Protein AF-A0A1F9LXK0-F1 (afdb_monomer_lite)

Sequence (99 aa):
MAKVFFLFDTCTDEKDILDGMRSTLGLSVANHYAFCAVLSHTLAPFDDYNKENLEWIRDMEGDAFTLVPANQDNGLTLISIEELGQKLRDVDFIVPYGN

pLDDT: mean 95.66, std 5.16, range [63.78, 98.62]

Secondary structure (DSSP, 8-state):
--EEEEEESS--SHHHHHHHHHHHHHHHHTT-EEEEEE-SPPPPPP-HHHHHHHHHHHHTT-EEEES-GGGGGGT-EE--HHHHHHHTTS-SEEEE---

Radius of gyration: 12.09 Å; chains: 1; bounding box: 30×23×30 Å

Foldseek 3Di:
DFEEEEEEDPAPDLVQVLVSLVVQLVVLVVLYAGEYEAEDDQDDADDPVSLVSQVSSVVSVYHYAYCDVNCVNNVHHYDHPVVVVVVVVVGPYYHYTHD

Structure (mmCIF, N/CA/C/O backbone):
data_AF-A0A1F9LXK0-F1
#
_entry.id   AF-A0A1F9LXK0-F1
#
loop_
_atom_site.group_PDB
_atom_site.id
_atom_site.type_symbol
_atom_site.label_atom_id
_atom_site.label_alt_id
_atom_site.label_comp_id
_atom_site.label_asym_id
_atom_site.label_entity_id
_atom_site.label_seq_id
_atom_site.pdbx_PDB_ins_code
_atom_site.Cartn_x
_atom_site.Cartn_y
_atom_site.Cartn_z
_atom_site.occupancy
_atom_site.B_iso_or_equiv
_atom_site.auth_seq_id
_atom_site.auth_comp_id
_atom_site.auth_asym_id
_atom_site.auth_atom_id
_atom_site.pdbx_PDB_model_num
ATOM 1 N N . MET A 1 1 ? -18.771 -5.899 9.827 1.00 84.00 1 MET A N 1
ATOM 2 C CA . MET A 1 1 ? -17.662 -5.741 8.872 1.00 84.00 1 MET A CA 1
ATOM 3 C C . MET A 1 1 ? -16.490 -5.153 9.634 1.00 84.00 1 MET A C 1
ATOM 5 O O . MET A 1 1 ? -16.736 -4.233 10.401 1.00 84.00 1 MET A O 1
ATOM 9 N N . ALA A 1 2 ? -15.289 -5.710 9.488 1.00 95.62 2 ALA A N 1
ATOM 10 C CA . ALA A 1 2 ? -14.086 -5.179 10.142 1.00 95.62 2 ALA A CA 1
ATOM 11 C C . ALA A 1 2 ? -13.226 -4.408 9.136 1.00 95.62 2 ALA A C 1
ATOM 13 O O . ALA A 1 2 ? -13.237 -4.748 7.951 1.00 95.62 2 ALA A O 1
ATOM 14 N N . LYS A 1 3 ? -12.484 -3.416 9.622 1.00 97.69 3 LYS A N 1
ATOM 15 C CA . LYS A 1 3 ? -11.446 -2.687 8.898 1.00 97.69 3 LYS A CA 1
ATOM 16 C C . LYS A 1 3 ? -10.088 -3.306 9.199 1.00 97.69 3 LYS A C 1
ATOM 18 O O . LYS A 1 3 ? -9.658 -3.322 10.353 1.00 97.69 3 LYS A O 1
ATOM 23 N N . VAL A 1 4 ? -9.425 -3.818 8.172 1.00 98.12 4 VAL A N 1
ATOM 24 C CA . VAL A 1 4 ? -8.154 -4.535 8.288 1.00 98.12 4 VAL A CA 1
ATOM 25 C C . VAL A 1 4 ? -7.098 -3.826 7.456 1.00 98.12 4 VAL A C 1
ATOM 27 O O . VAL A 1 4 ? -7.354 -3.462 6.311 1.00 98.12 4 VAL A O 1
ATOM 30 N N . PHE A 1 5 ? -5.912 -3.634 8.028 1.00 98.31 5 PHE A N 1
ATOM 31 C CA . PHE A 1 5 ? -4.804 -2.961 7.361 1.00 98.31 5 PHE A CA 1
ATOM 32 C C . PHE A 1 5 ? -3.551 -3.836 7.367 1.00 98.31 5 PHE A C 1
ATOM 34 O O . PHE A 1 5 ? -3.012 -4.134 8.432 1.00 98.31 5 PHE A O 1
ATOM 41 N N . PHE A 1 6 ? -3.060 -4.216 6.191 1.00 97.69 6 PHE A N 1
ATOM 42 C CA . PHE A 1 6 ? -1.808 -4.953 6.036 1.00 97.69 6 PHE A CA 1
ATOM 43 C C . PHE A 1 6 ? -0.614 -4.001 5.908 1.00 97.69 6 PHE A C 1
ATOM 45 O O . PHE A 1 6 ? -0.654 -3.042 5.136 1.00 97.69 6 PHE A O 1
ATOM 52 N N . LEU A 1 7 ? 0.461 -4.265 6.647 1.00 96.94 7 LEU A N 1
ATOM 53 C CA . LEU A 1 7 ? 1.703 -3.492 6.579 1.00 96.94 7 LEU A CA 1
ATOM 54 C C . LEU A 1 7 ? 2.840 -4.357 6.035 1.00 96.94 7 LEU A C 1
ATOM 56 O O . LEU A 1 7 ? 3.169 -5.387 6.626 1.00 96.94 7 LEU A O 1
ATOM 60 N N . PHE A 1 8 ? 3.451 -3.904 4.938 1.00 95.38 8 PHE A N 1
ATOM 61 C CA . PHE A 1 8 ? 4.574 -4.561 4.269 1.00 95.38 8 PHE A CA 1
ATOM 62 C C . PHE A 1 8 ? 5.867 -3.781 4.544 1.00 95.38 8 PHE A C 1
ATOM 64 O O . PHE A 1 8 ? 6.321 -2.984 3.718 1.00 95.38 8 PHE A O 1
ATOM 71 N N . ASP A 1 9 ? 6.410 -3.948 5.752 1.00 86.88 9 ASP A N 1
ATOM 72 C CA . ASP A 1 9 ? 7.626 -3.250 6.204 1.00 86.88 9 ASP A CA 1
ATOM 73 C C . ASP A 1 9 ? 8.889 -4.104 6.049 1.00 86.88 9 ASP A C 1
ATOM 75 O O . ASP A 1 9 ? 9.886 -3.656 5.484 1.00 86.88 9 ASP A O 1
ATOM 79 N N . THR A 1 10 ? 8.836 -5.358 6.509 1.00 78.69 10 THR A N 1
ATOM 80 C CA . THR A 1 10 ? 9.997 -6.263 6.556 1.00 78.69 10 THR A CA 1
ATOM 81 C C . THR A 1 10 ? 10.103 -7.195 5.352 1.00 78.69 10 THR A C 1
ATOM 83 O O . THR A 1 10 ? 11.037 -7.986 5.285 1.00 78.69 10 THR A O 1
ATOM 86 N N . CYS A 1 11 ? 9.189 -7.096 4.380 1.00 82.50 11 CYS A N 1
ATOM 87 C CA . CYS A 1 11 ? 9.208 -7.937 3.183 1.00 82.50 11 CYS A CA 1
ATOM 88 C C . CYS A 1 11 ? 10.500 -7.710 2.380 1.00 82.50 11 CYS A C 1
ATOM 90 O O . CYS A 1 11 ? 10.707 -6.646 1.788 1.00 82.50 11 CYS A O 1
ATOM 92 N N . THR A 1 12 ? 11.365 -8.723 2.350 1.00 81.25 12 THR A N 1
ATOM 93 C CA . THR A 1 12 ? 12.609 -8.698 1.564 1.00 81.25 12 THR A CA 1
ATOM 94 C C . THR A 1 12 ? 12.406 -9.171 0.125 1.00 81.25 12 THR A C 1
ATOM 96 O O . THR A 1 12 ? 13.148 -8.742 -0.760 1.00 81.25 12 THR A O 1
ATOM 99 N N . ASP A 1 13 ? 11.390 -10.003 -0.115 1.00 89.12 13 ASP A N 1
ATOM 100 C CA . ASP A 1 13 ? 10.980 -10.487 -1.433 1.00 89.12 13 ASP A CA 1
ATOM 101 C C . ASP A 1 13 ? 9.693 -9.774 -1.884 1.00 89.12 13 ASP A C 1
ATOM 103 O O . ASP A 1 13 ? 8.707 -9.705 -1.145 1.00 89.12 13 ASP A O 1
ATOM 107 N N . GLU A 1 14 ? 9.689 -9.265 -3.118 1.00 92.44 14 GLU A N 1
ATOM 108 C CA . GLU A 1 14 ? 8.514 -8.660 -3.756 1.00 92.44 14 GLU A CA 1
ATOM 109 C C . GLU A 1 14 ? 7.320 -9.624 -3.776 1.00 92.44 14 GLU A C 1
ATOM 111 O O . GLU A 1 14 ? 6.172 -9.203 -3.619 1.00 92.44 14 GLU A O 1
ATOM 116 N N . LYS A 1 15 ? 7.572 -10.931 -3.899 1.00 92.56 15 LYS A N 1
ATOM 117 C CA . LYS A 1 15 ? 6.518 -11.943 -3.881 1.00 92.56 15 LYS A CA 1
ATOM 118 C C . LYS A 1 15 ? 5.691 -11.890 -2.595 1.00 92.56 15 LYS A C 1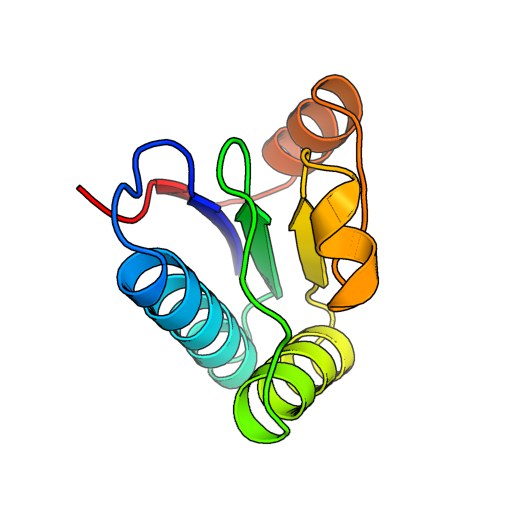
ATOM 120 O O . LYS A 1 15 ? 4.472 -12.020 -2.671 1.00 92.56 15 LYS A O 1
ATOM 125 N N . ASP A 1 16 ? 6.308 -11.657 -1.438 1.00 93.69 16 ASP A N 1
ATOM 126 C CA . ASP A 1 16 ? 5.575 -11.567 -0.170 1.00 93.69 16 ASP A CA 1
ATOM 127 C C . ASP A 1 16 ? 4.632 -10.359 -0.160 1.00 93.69 16 ASP A C 1
ATOM 129 O O . ASP A 1 16 ? 3.509 -10.445 0.337 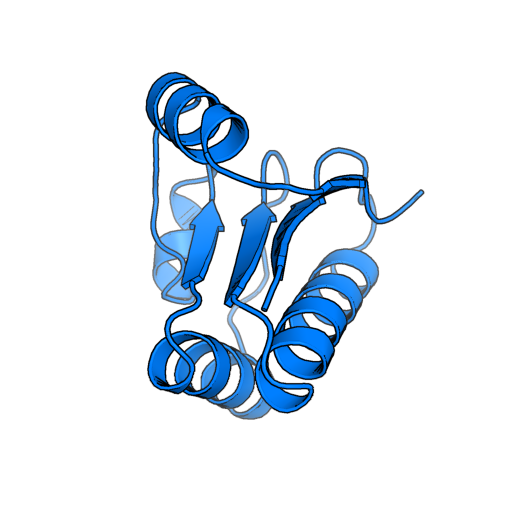1.00 93.69 16 ASP A O 1
ATOM 133 N N . ILE A 1 17 ? 5.042 -9.254 -0.784 1.00 95.69 17 ILE A N 1
ATOM 134 C CA . ILE A 1 17 ? 4.203 -8.062 -0.934 1.00 95.69 17 ILE A CA 1
ATOM 135 C C . ILE A 1 17 ? 3.005 -8.372 -1.833 1.00 95.69 17 ILE A C 1
ATOM 137 O O . ILE A 1 17 ? 1.867 -8.082 -1.463 1.00 95.69 17 ILE A O 1
ATOM 141 N N . LEU A 1 18 ? 3.234 -9.006 -2.986 1.00 96.06 18 LEU A N 1
ATOM 142 C CA . LEU A 1 18 ? 2.161 -9.383 -3.910 1.00 96.06 18 LEU A CA 1
ATOM 143 C C . LEU A 1 18 ? 1.206 -10.412 -3.279 1.00 96.06 18 LEU A C 1
ATOM 145 O O . LEU A 1 18 ? -0.008 -10.334 -3.467 1.00 96.06 18 LEU A O 1
ATOM 149 N N . ASP A 1 19 ? 1.717 -11.356 -2.489 1.00 95.88 19 ASP A N 1
ATOM 150 C CA . ASP A 1 19 ? 0.919 -12.321 -1.722 1.00 95.88 19 ASP A CA 1
ATOM 151 C C . ASP A 1 19 ? 0.082 -11.619 -0.633 1.00 95.88 19 ASP A C 1
ATOM 153 O O . ASP A 1 19 ? -1.095 -11.942 -0.429 1.00 95.88 19 ASP A O 1
ATOM 157 N N . GLY A 1 20 ? 0.653 -10.604 0.016 1.00 95.94 20 GLY A N 1
ATOM 158 C CA . GLY A 1 20 ? -0.036 -9.733 0.966 1.00 95.94 20 GLY A CA 1
ATOM 159 C C . GLY A 1 20 ? -1.149 -8.904 0.317 1.00 95.94 20 GLY A C 1
ATOM 160 O O . GLY A 1 20 ? -2.255 -8.812 0.857 1.00 95.94 20 GLY A O 1
ATOM 161 N N . MET A 1 21 ? -0.911 -8.358 -0.878 1.00 97.25 21 MET A N 1
ATOM 162 C CA . MET A 1 21 ? -1.937 -7.658 -1.661 1.00 97.25 21 MET A CA 1
ATOM 163 C C . MET A 1 21 ? -3.090 -8.596 -2.034 1.00 97.25 21 MET A C 1
ATOM 165 O O . MET A 1 21 ? -4.255 -8.240 -1.865 1.00 97.25 21 MET A O 1
ATOM 169 N N . ARG A 1 22 ? -2.801 -9.839 -2.437 1.00 97.12 22 ARG A N 1
ATOM 170 C CA . ARG A 1 22 ? -3.855 -10.841 -2.680 1.00 97.12 22 ARG A CA 1
ATOM 171 C C . ARG A 1 22 ? -4.611 -11.225 -1.409 1.00 97.12 22 ARG A C 1
ATOM 173 O O . ARG A 1 22 ? -5.812 -11.469 -1.471 1.00 97.12 22 ARG A O 1
ATOM 180 N N . SER A 1 23 ? -3.949 -11.237 -0.253 1.00 97.12 23 SER A N 1
ATOM 181 C CA . SER A 1 23 ? -4.614 -11.448 1.042 1.00 97.12 23 SER A CA 1
ATOM 182 C C . SER A 1 23 ? -5.541 -10.285 1.406 1.00 97.12 23 SER A C 1
ATOM 184 O O . SER A 1 23 ? -6.627 -10.507 1.941 1.00 97.12 23 SER A O 1
ATOM 186 N N . THR A 1 24 ? -5.152 -9.057 1.050 1.00 98.06 24 THR A N 1
ATOM 187 C CA . THR A 1 24 ? -5.992 -7.858 1.190 1.00 98.06 24 THR A CA 1
ATOM 188 C C . THR A 1 24 ? -7.251 -7.999 0.337 1.00 98.06 24 THR A C 1
ATOM 190 O O . THR A 1 24 ? -8.353 -7.913 0.872 1.00 98.06 24 THR A O 1
ATOM 193 N N . LEU A 1 25 ? -7.101 -8.354 -0.944 1.00 98.06 25 LEU A N 1
ATOM 194 C CA . LEU A 1 25 ? -8.230 -8.656 -1.829 1.00 98.06 25 LEU A CA 1
ATOM 195 C C . LEU A 1 25 ? -9.116 -9.788 -1.286 1.00 98.06 25 LEU A C 1
ATOM 197 O O . LEU A 1 25 ? -10.338 -9.682 -1.313 1.00 98.06 25 LEU A O 1
ATOM 201 N N . GLY A 1 26 ? -8.526 -10.863 -0.757 1.00 97.69 26 GLY A N 1
ATOM 202 C CA . GLY A 1 26 ? -9.278 -11.970 -0.162 1.00 97.69 26 GLY A CA 1
ATOM 203 C C . GLY A 1 26 ? -10.183 -11.525 0.992 1.00 97.69 26 GLY A C 1
ATOM 204 O O . GLY A 1 26 ? -11.324 -11.982 1.086 1.00 97.69 26 GLY A O 1
ATOM 205 N N . LEU A 1 27 ? -9.715 -10.598 1.836 1.00 97.62 27 LEU A N 1
ATOM 206 C CA . LEU A 1 27 ? -10.549 -9.999 2.880 1.00 97.62 27 LEU A CA 1
ATOM 207 C C . LEU A 1 27 ? -11.612 -9.058 2.309 1.00 97.62 27 LEU A C 1
ATOM 209 O O . LEU A 1 27 ? -12.748 -9.107 2.783 1.00 97.62 27 LEU A O 1
ATOM 213 N N . SER A 1 28 ? -11.289 -8.276 1.276 1.00 96.44 28 SER A N 1
ATOM 214 C CA . SER A 1 28 ? -12.286 -7.473 0.560 1.00 96.44 28 SER A CA 1
ATOM 215 C C . SER A 1 28 ? -13.434 -8.349 0.045 1.00 96.44 28 SER A C 1
ATOM 217 O O . SER A 1 28 ? -14.596 -8.096 0.362 1.00 96.44 28 SER A O 1
ATOM 219 N N . VAL A 1 29 ? -13.118 -9.459 -0.636 1.00 96.12 29 VAL A N 1
ATOM 220 C CA . VAL A 1 29 ? -14.100 -10.434 -1.152 1.00 96.12 29 VAL A CA 1
ATOM 221 C C . VAL A 1 29 ? -14.914 -11.085 -0.029 1.00 96.12 29 VAL A C 1
ATOM 223 O O . VAL A 1 29 ? -16.099 -11.371 -0.199 1.00 96.12 29 VAL A O 1
ATOM 226 N N . ALA A 1 30 ? -14.316 -11.267 1.150 1.00 95.69 30 ALA A N 1
ATOM 227 C CA . ALA A 1 30 ? -15.002 -11.733 2.354 1.00 95.69 30 ALA A CA 1
ATOM 228 C C . ALA A 1 30 ? -15.848 -10.643 3.052 1.00 95.69 30 ALA A C 1
ATOM 230 O O . ALA A 1 30 ? -16.295 -10.846 4.183 1.00 95.69 30 ALA A O 1
ATOM 231 N N . ASN A 1 31 ? -16.115 -9.518 2.379 1.00 94.94 31 ASN A N 1
ATOM 232 C CA . ASN A 1 31 ? -16.943 -8.412 2.854 1.00 94.94 31 ASN A CA 1
ATOM 233 C C . ASN A 1 31 ? -16.348 -7.724 4.097 1.00 94.94 31 ASN A C 1
ATOM 235 O O . ASN A 1 31 ? -17.065 -7.440 5.061 1.00 94.94 31 ASN A O 1
ATOM 239 N N . HIS A 1 32 ? -15.028 -7.508 4.080 1.00 97.44 32 HIS A N 1
ATOM 240 C CA . HIS A 1 32 ? -14.276 -6.650 4.999 1.00 97.44 32 HIS A CA 1
ATOM 241 C C . HIS A 1 32 ? -13.743 -5.410 4.276 1.00 97.44 32 HIS A C 1
ATOM 243 O O . HIS A 1 32 ? -13.450 -5.462 3.089 1.00 97.44 32 HIS A O 1
ATOM 249 N N . TYR A 1 33 ? -13.547 -4.311 5.006 1.00 97.38 33 TYR A N 1
ATOM 250 C CA . TYR A 1 33 ? -12.812 -3.160 4.482 1.00 97.38 33 TYR A CA 1
ATOM 251 C C . TYR A 1 33 ? -11.321 -3.444 4.618 1.00 97.38 33 TYR A C 1
ATOM 253 O O . TYR A 1 33 ? -10.796 -3.412 5.734 1.00 97.38 33 TYR A O 1
ATOM 261 N N . ALA A 1 34 ? -10.647 -3.767 3.520 1.00 97.94 34 ALA A N 1
ATOM 262 C CA . ALA A 1 34 ? -9.248 -4.170 3.553 1.00 97.94 34 ALA A CA 1
ATOM 263 C C . ALA A 1 34 ? -8.353 -3.158 2.832 1.00 97.94 34 ALA A C 1
ATOM 265 O O . ALA A 1 34 ? -8.630 -2.724 1.717 1.00 97.94 34 ALA A O 1
ATOM 266 N N . PHE A 1 35 ? -7.256 -2.804 3.490 1.00 98.50 35 PHE A N 1
ATOM 267 C CA . PHE A 1 35 ? -6.260 -1.861 2.999 1.00 98.50 35 PHE A CA 1
ATOM 268 C C . PHE A 1 35 ? -4.868 -2.454 3.170 1.00 98.50 35 PHE A C 1
ATOM 270 O O . PHE A 1 35 ? -4.652 -3.293 4.048 1.00 98.50 35 PHE A O 1
ATOM 277 N N . CYS A 1 36 ? -3.899 -1.985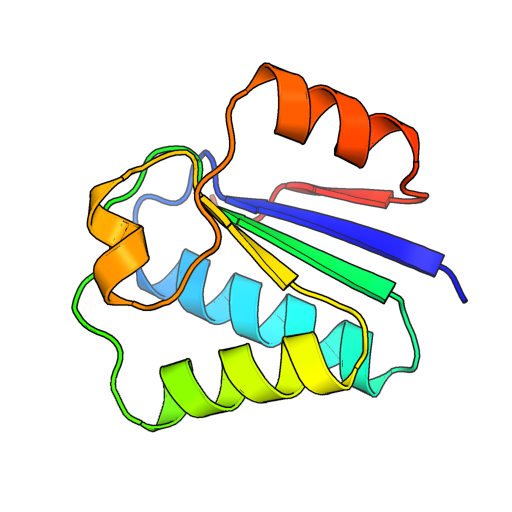 2.393 1.00 98.12 36 CYS A N 1
ATOM 278 C CA . CYS A 1 36 ? -2.503 -2.355 2.602 1.00 98.12 36 CYS A CA 1
ATOM 279 C C . CYS A 1 36 ? -1.538 -1.204 2.329 1.00 98.12 36 CYS A C 1
ATOM 281 O O . CYS A 1 36 ? -1.893 -0.263 1.626 1.00 98.12 36 CYS A O 1
ATOM 283 N N . ALA A 1 37 ? -0.311 -1.271 2.854 1.00 98.19 37 ALA A N 1
ATOM 284 C CA . ALA A 1 37 ? 0.736 -0.301 2.537 1.00 98.19 37 ALA A CA 1
ATOM 285 C C . ALA A 1 37 ? 2.118 -0.939 2.353 1.00 98.19 37 ALA A C 1
ATOM 287 O O . ALA A 1 37 ? 2.558 -1.729 3.189 1.00 98.19 37 ALA A O 1
ATOM 288 N N . VAL A 1 38 ? 2.823 -0.519 1.296 1.00 97.38 38 VAL A N 1
ATOM 289 C CA . VAL A 1 38 ? 4.245 -0.819 1.054 1.00 97.38 38 VAL A CA 1
ATOM 290 C C . VAL A 1 38 ? 5.108 0.300 1.627 1.00 97.38 38 VAL A C 1
ATOM 292 O O . VAL A 1 38 ? 5.053 1.432 1.134 1.00 97.38 38 VAL A O 1
ATOM 295 N N . LEU A 1 39 ? 5.899 0.001 2.658 1.00 95.50 39 LEU A N 1
ATOM 296 C CA . LEU A 1 39 ? 6.616 1.032 3.418 1.00 95.50 39 LEU A CA 1
ATOM 297 C C . LEU A 1 39 ? 8.024 1.304 2.875 1.00 95.50 39 LEU A C 1
ATOM 299 O O . LEU A 1 39 ? 8.451 2.455 2.863 1.00 95.50 39 LEU A O 1
ATOM 303 N N . SER A 1 40 ? 8.736 0.272 2.423 1.00 92.56 40 SER A N 1
ATOM 304 C CA . SER A 1 40 ? 10.187 0.357 2.190 1.00 92.56 40 SER A CA 1
ATOM 305 C C . SER A 1 40 ? 10.665 -0.242 0.861 1.00 92.56 40 SER A C 1
ATOM 307 O O . SER A 1 40 ? 11.802 0.006 0.459 1.00 92.56 40 SER A O 1
ATOM 309 N N . HIS A 1 41 ? 9.819 -0.993 0.147 1.00 94.19 41 HIS A N 1
ATOM 310 C CA . HIS A 1 41 ? 10.205 -1.721 -1.065 1.00 94.19 41 HIS A CA 1
ATOM 311 C C . HIS A 1 41 ? 9.756 -1.008 -2.350 1.00 94.19 41 HIS A C 1
ATOM 313 O O . HIS A 1 41 ? 8.622 -0.534 -2.443 1.00 94.19 41 HIS A O 1
ATOM 319 N N . THR A 1 42 ? 10.632 -0.958 -3.358 1.00 95.62 42 THR A N 1
ATOM 320 C CA . THR A 1 42 ? 10.271 -0.519 -4.718 1.00 95.62 42 THR A CA 1
ATOM 321 C C . THR A 1 42 ? 9.871 -1.736 -5.539 1.00 95.62 42 THR A C 1
ATOM 323 O O . THR A 1 42 ? 10.677 -2.646 -5.688 1.00 95.62 42 THR A O 1
ATOM 326 N N . LEU A 1 43 ? 8.645 -1.750 -6.047 1.00 96.19 43 LEU A N 1
ATOM 327 C CA . LEU A 1 43 ? 8.064 -2.863 -6.792 1.00 96.19 43 LEU A CA 1
ATOM 328 C C . LEU A 1 43 ? 8.431 -2.787 -8.275 1.00 96.19 43 LEU A C 1
ATOM 330 O O . LEU A 1 43 ? 8.508 -1.698 -8.852 1.00 96.19 43 LEU A O 1
ATOM 334 N N . ALA A 1 44 ? 8.596 -3.944 -8.912 1.00 97.44 44 ALA A N 1
ATOM 335 C CA . ALA A 1 44 ? 8.644 -4.027 -10.363 1.00 97.44 44 ALA A CA 1
ATOM 336 C C . ALA A 1 44 ? 7.304 -3.586 -10.994 1.00 97.44 44 ALA A C 1
ATOM 338 O O . ALA A 1 44 ? 6.265 -3.592 -10.325 1.00 97.44 44 ALA A O 1
ATOM 339 N N . PRO A 1 45 ? 7.293 -3.198 -12.285 1.00 98.06 45 PRO A N 1
ATOM 340 C CA . PRO A 1 45 ? 6.061 -2.865 -12.987 1.00 98.06 45 PRO A CA 1
ATOM 341 C C . PRO A 1 45 ? 5.029 -3.992 -12.912 1.00 98.06 45 PRO A C 1
ATOM 343 O O . PRO A 1 45 ? 5.331 -5.132 -13.267 1.00 98.06 45 PRO A O 1
ATOM 346 N N . PHE A 1 46 ? 3.804 -3.670 -12.502 1.00 98.00 46 PHE A N 1
ATOM 347 C CA . PHE A 1 46 ? 2.729 -4.653 -12.427 1.00 98.00 46 PHE A CA 1
ATOM 348 C C . PHE A 1 46 ? 2.365 -5.201 -13.810 1.00 98.00 46 PHE A C 1
ATOM 350 O O . PHE A 1 46 ? 2.198 -4.454 -14.785 1.00 98.00 46 PHE A O 1
ATOM 357 N N . ASP A 1 47 ? 2.182 -6.518 -13.867 1.00 97.50 47 ASP A N 1
ATOM 358 C CA . ASP A 1 47 ? 1.470 -7.186 -14.951 1.00 97.50 47 ASP A CA 1
ATOM 359 C C . ASP A 1 47 ? -0.049 -6.944 -14.844 1.00 97.50 47 ASP A C 1
ATOM 361 O O . ASP A 1 47 ? -0.540 -6.294 -13.916 1.00 97.50 47 ASP A O 1
ATOM 365 N N . ASP A 1 48 ? -0.805 -7.441 -15.822 1.00 97.94 48 ASP A N 1
ATOM 366 C CA . ASP A 1 48 ? -2.257 -7.231 -15.876 1.00 97.94 48 ASP A CA 1
ATOM 367 C C . ASP A 1 48 ? -2.971 -7.863 -14.673 1.00 97.94 48 ASP A C 1
ATOM 369 O O . ASP A 1 48 ? -3.919 -7.287 -14.146 1.00 97.94 48 ASP A O 1
ATOM 373 N N . TYR A 1 49 ? -2.462 -8.993 -14.175 1.00 97.31 49 TYR A N 1
ATOM 374 C CA . TYR A 1 49 ? -3.017 -9.680 -13.013 1.00 97.31 49 TYR A CA 1
ATOM 375 C C . TYR A 1 49 ? -2.903 -8.843 -11.731 1.00 97.31 49 TYR A C 1
ATOM 377 O O . TYR A 1 49 ? -3.870 -8.702 -10.983 1.00 97.31 49 TYR A O 1
ATOM 385 N N . ASN A 1 50 ? -1.734 -8.254 -11.462 1.00 97.75 50 ASN A N 1
ATOM 386 C CA . ASN A 1 50 ? -1.547 -7.422 -10.273 1.00 97.75 50 ASN A CA 1
ATOM 387 C C . ASN A 1 50 ? -2.295 -6.083 -10.369 1.00 97.75 50 ASN A C 1
ATOM 389 O O . ASN A 1 50 ? -2.783 -5.590 -9.350 1.00 97.75 50 ASN A O 1
ATOM 393 N N . LYS A 1 51 ? -2.448 -5.525 -11.578 1.00 98.12 51 LYS A N 1
ATOM 394 C CA . LYS A 1 51 ? -3.298 -4.344 -11.812 1.00 98.12 51 LYS A CA 1
ATOM 395 C C . LYS A 1 51 ? -4.770 -4.642 -11.544 1.00 98.12 51 LYS A C 1
ATOM 397 O O . LYS A 1 51 ? -5.399 -3.896 -10.802 1.00 98.12 51 LYS A O 1
ATOM 402 N N . GLU A 1 52 ? -5.289 -5.747 -12.075 1.00 98.00 52 GLU A N 1
ATOM 403 C CA . GLU A 1 52 ? -6.680 -6.163 -11.865 1.00 98.00 52 GLU A CA 1
ATOM 404 C C . GLU A 1 52 ? -6.975 -6.395 -10.374 1.00 98.00 52 GLU A C 1
ATOM 406 O O . GLU A 1 52 ? -7.974 -5.903 -9.853 1.00 98.00 52 GLU A O 1
ATOM 411 N N . ASN A 1 53 ? -6.059 -7.045 -9.644 1.00 98.00 53 ASN A N 1
ATOM 412 C CA . ASN A 1 53 ? -6.199 -7.213 -8.195 1.00 98.00 53 ASN A CA 1
ATOM 413 C C . ASN A 1 53 ? -6.303 -5.865 -7.456 1.00 98.00 53 ASN A C 1
ATOM 415 O O . ASN A 1 53 ? -7.103 -5.735 -6.529 1.00 98.00 53 ASN A O 1
ATOM 419 N N . LEU A 1 54 ? -5.500 -4.866 -7.843 1.00 98.25 54 LEU A N 1
ATOM 420 C CA . LEU A 1 54 ? -5.546 -3.526 -7.253 1.00 98.25 54 LEU A CA 1
ATOM 421 C C . LEU A 1 54 ? -6.872 -2.814 -7.550 1.00 98.25 54 LEU A C 1
ATOM 423 O O . LEU A 1 54 ? -7.441 -2.178 -6.661 1.00 98.25 54 LEU A O 1
ATOM 427 N N . GLU A 1 55 ? -7.372 -2.922 -8.778 1.00 98.12 55 GLU A N 1
ATOM 428 C CA . GLU A 1 55 ? -8.671 -2.366 -9.166 1.00 98.12 55 GLU A CA 1
ATOM 429 C C . GLU A 1 55 ? -9.806 -3.000 -8.356 1.00 98.12 55 GLU A C 1
ATOM 431 O O . GLU A 1 55 ? -10.616 -2.285 -7.769 1.00 98.12 55 GLU A O 1
ATOM 436 N N . TRP A 1 56 ? -9.804 -4.326 -8.198 1.00 98.06 56 TRP A N 1
ATOM 437 C 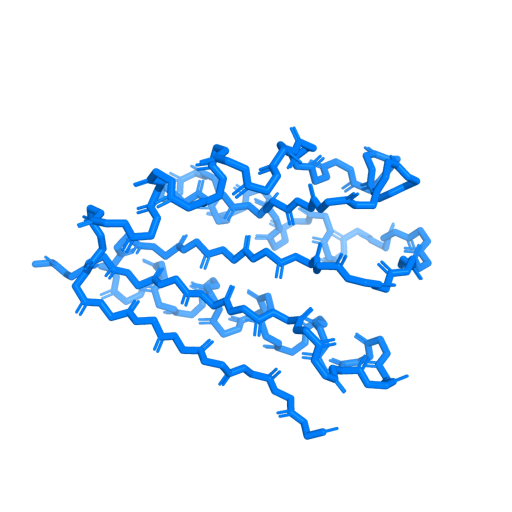CA . TRP A 1 56 ? -10.823 -5.020 -7.407 1.00 98.06 56 TRP A CA 1
ATOM 438 C C . TRP A 1 56 ? -10.783 -4.650 -5.924 1.00 98.06 56 TRP A C 1
ATOM 440 O O . TRP A 1 56 ? -11.835 -4.519 -5.301 1.00 98.06 56 TRP A O 1
ATOM 450 N N . ILE A 1 57 ? -9.597 -4.437 -5.340 1.00 98.06 57 ILE A N 1
ATOM 451 C CA . ILE A 1 57 ? -9.489 -3.933 -3.961 1.00 98.06 57 ILE A CA 1
ATOM 452 C C . ILE A 1 57 ? -10.241 -2.600 -3.825 1.00 98.06 57 ILE A C 1
ATOM 454 O O . ILE A 1 57 ? -10.969 -2.412 -2.849 1.00 98.06 57 ILE A O 1
ATOM 458 N N . ARG A 1 58 ? -10.101 -1.700 -4.805 1.00 97.81 58 ARG A N 1
ATOM 459 C CA . ARG A 1 58 ? -10.734 -0.371 -4.803 1.00 97.81 58 ARG A CA 1
ATOM 460 C C . ARG A 1 58 ? -12.235 -0.423 -5.036 1.00 97.81 58 ARG A C 1
ATOM 462 O O . ARG A 1 58 ? -12.975 0.273 -4.343 1.00 97.81 58 ARG A O 1
ATOM 469 N N . ASP A 1 59 ? -12.684 -1.278 -5.948 1.00 97.38 59 ASP A N 1
ATOM 470 C CA . ASP A 1 59 ? -14.112 -1.504 -6.198 1.00 97.38 59 ASP A CA 1
ATOM 471 C C . ASP A 1 59 ? -14.842 -2.018 -4.945 1.00 97.38 59 ASP A C 1
ATOM 473 O O . ASP A 1 59 ? -16.038 -1.784 -4.775 1.00 97.38 59 ASP A O 1
ATOM 477 N N . MET A 1 60 ? -14.113 -2.674 -4.036 1.00 96.06 60 MET A N 1
ATOM 478 C CA . MET A 1 60 ? -14.609 -3.160 -2.746 1.00 96.06 60 MET A CA 1
ATOM 479 C C . MET A 1 60 ? -14.324 -2.206 -1.570 1.00 96.06 60 MET A C 1
ATOM 481 O O . MET A 1 60 ? -14.239 -2.642 -0.422 1.00 96.06 60 MET A O 1
ATOM 485 N N . GLU A 1 61 ? -14.181 -0.906 -1.842 1.00 95.19 61 GLU A N 1
ATOM 486 C CA . GLU A 1 61 ? -13.962 0.162 -0.849 1.00 95.19 61 GLU A CA 1
ATOM 487 C C . GLU A 1 61 ? -12.630 0.058 -0.066 1.00 95.19 61 GLU A C 1
ATOM 489 O O . GLU A 1 61 ? -12.462 0.685 0.985 1.00 95.19 61 GLU A O 1
ATOM 494 N N . GLY A 1 62 ? -11.669 -0.717 -0.578 1.00 96.62 62 GLY A N 1
ATOM 495 C CA . GLY A 1 62 ? -10.288 -0.791 -0.098 1.00 96.62 62 GLY A CA 1
ATOM 496 C C . GLY A 1 62 ? -9.331 0.138 -0.855 1.00 96.62 62 GLY A C 1
ATOM 497 O O . GLY A 1 62 ? -9.734 0.903 -1.729 1.00 96.62 62 GLY A O 1
ATOM 498 N N . ASP A 1 63 ? -8.035 0.069 -0.534 1.00 98.00 63 ASP A N 1
ATOM 499 C CA . ASP A 1 63 ? -6.963 0.688 -1.336 1.00 98.00 63 ASP A CA 1
ATOM 500 C C . ASP A 1 63 ? -5.582 0.089 -0.996 1.00 98.00 63 ASP A C 1
ATOM 502 O O . ASP A 1 63 ? -5.385 -0.483 0.084 1.00 98.00 63 ASP A O 1
ATOM 506 N N . ALA A 1 64 ? -4.612 0.270 -1.896 1.00 98.31 64 ALA A N 1
ATOM 507 C CA . ALA A 1 64 ? -3.208 -0.063 -1.674 1.00 98.31 64 ALA A CA 1
ATOM 508 C C . ALA A 1 64 ? -2.344 1.203 -1.672 1.00 98.31 64 ALA A C 1
ATOM 510 O O . ALA A 1 64 ? -2.229 1.917 -2.671 1.00 98.31 64 ALA A O 1
ATOM 511 N N . PHE A 1 65 ? -1.705 1.460 -0.537 1.00 98.62 65 PHE A N 1
ATOM 512 C CA . PHE A 1 65 ? -0.885 2.633 -0.289 1.00 98.62 65 PHE A CA 1
ATOM 513 C C . PHE A 1 65 ? 0.610 2.337 -0.410 1.00 98.62 65 PHE A C 1
ATOM 515 O O . PHE A 1 65 ? 1.064 1.192 -0.354 1.00 98.62 65 PHE A O 1
ATOM 522 N N . THR A 1 66 ? 1.412 3.389 -0.510 1.00 98.50 66 THR A N 1
ATOM 523 C CA . THR A 1 66 ? 2.868 3.277 -0.441 1.00 98.50 66 THR A CA 1
ATOM 524 C C . THR A 1 66 ? 3.502 4.519 0.174 1.00 98.50 66 THR A C 1
ATOM 526 O O . THR A 1 66 ? 2.962 5.612 0.040 1.00 98.50 66 THR A O 1
ATOM 529 N N . LEU A 1 67 ? 4.650 4.351 0.836 1.00 97.94 67 LEU A N 1
ATOM 530 C CA . LEU A 1 67 ? 5.548 5.454 1.211 1.00 97.94 67 LEU A CA 1
ATOM 531 C C . LEU A 1 67 ? 6.683 5.650 0.189 1.00 97.94 67 LEU A C 1
ATOM 533 O O . LEU A 1 67 ? 7.505 6.553 0.338 1.00 97.94 67 LEU A O 1
ATOM 537 N N . VAL A 1 68 ? 6.751 4.796 -0.838 1.00 97.19 68 VAL A N 1
ATOM 538 C CA . VAL A 1 68 ? 7.816 4.762 -1.844 1.00 97.19 68 VAL A CA 1
ATOM 539 C C . VAL A 1 68 ? 7.286 5.381 -3.143 1.00 97.19 68 VAL A C 1
ATOM 541 O O . VAL A 1 68 ? 6.483 4.745 -3.826 1.00 97.19 68 VAL A O 1
ATOM 544 N N . PRO A 1 69 ? 7.725 6.594 -3.537 1.00 98.12 69 PRO A N 1
ATOM 545 C CA . PRO A 1 69 ? 7.146 7.312 -4.678 1.00 98.12 69 PRO A CA 1
ATOM 546 C C . PRO A 1 69 ? 7.181 6.549 -6.006 1.00 98.12 69 PRO A C 1
ATOM 548 O O . PRO A 1 69 ? 6.248 6.655 -6.793 1.00 98.12 69 PRO A O 1
ATOM 551 N N . ALA A 1 70 ? 8.213 5.733 -6.239 1.00 97.88 70 ALA A N 1
ATOM 552 C CA . ALA A 1 70 ? 8.333 4.931 -7.459 1.00 97.88 70 ALA A CA 1
ATOM 553 C C . ALA A 1 70 ? 7.157 3.953 -7.662 1.00 97.88 70 ALA A C 1
ATOM 555 O O . ALA A 1 70 ? 6.793 3.650 -8.792 1.00 97.88 70 ALA A O 1
ATOM 556 N N . ASN A 1 71 ? 6.502 3.507 -6.586 1.00 97.88 71 ASN A N 1
ATOM 557 C CA . ASN A 1 71 ? 5.371 2.582 -6.679 1.00 97.88 71 ASN A CA 1
ATOM 558 C C . ASN A 1 71 ? 4.083 3.246 -7.202 1.00 97.88 71 ASN A C 1
ATOM 560 O O . ASN A 1 71 ? 3.116 2.543 -7.499 1.00 97.88 71 ASN A O 1
ATOM 564 N N . GLN A 1 72 ? 4.049 4.576 -7.352 1.00 97.88 72 GLN A N 1
ATOM 565 C CA . GLN A 1 72 ? 2.937 5.259 -8.020 1.00 97.88 72 GLN A CA 1
ATOM 566 C C . GLN A 1 72 ? 2.807 4.856 -9.490 1.00 97.88 72 GLN A C 1
ATOM 568 O O . GLN A 1 72 ? 1.694 4.853 -10.012 1.00 97.88 72 GLN A O 1
ATOM 573 N N . ASP A 1 73 ? 3.906 4.452 -10.135 1.00 97.81 73 ASP A N 1
ATOM 574 C CA . ASP A 1 73 ? 3.893 3.962 -11.518 1.00 97.81 73 ASP A CA 1
ATOM 575 C C . ASP A 1 73 ? 3.091 2.651 -11.655 1.00 97.81 73 ASP A C 1
ATOM 577 O O . ASP A 1 73 ? 2.552 2.356 -12.721 1.00 97.81 73 ASP A O 1
ATOM 581 N N . ASN A 1 74 ? 2.933 1.905 -10.553 1.00 98.00 74 ASN A N 1
ATOM 582 C CA . ASN A 1 74 ? 2.055 0.733 -10.444 1.00 98.00 74 ASN A CA 1
ATOM 583 C C . ASN A 1 74 ? 0.616 1.080 -10.037 1.00 98.00 74 ASN A C 1
ATOM 585 O O . ASN A 1 74 ? -0.224 0.194 -9.892 1.00 98.00 74 ASN A O 1
ATOM 589 N N . GLY A 1 75 ? 0.322 2.363 -9.836 1.00 97.75 75 GLY A N 1
ATOM 590 C CA . GLY A 1 75 ? -0.990 2.849 -9.436 1.00 97.75 75 GLY A CA 1
ATOM 591 C C . GLY A 1 75 ? -1.255 2.811 -7.933 1.00 97.75 75 GLY A C 1
ATOM 592 O O . GLY A 1 75 ? -2.396 3.067 -7.553 1.00 97.75 75 GLY A O 1
ATOM 593 N N . LEU A 1 76 ? -0.265 2.519 -7.076 1.00 98.44 76 LEU A N 1
ATOM 594 C CA . LEU A 1 76 ? -0.431 2.605 -5.618 1.00 98.44 76 LEU A CA 1
ATOM 595 C C . LEU A 1 76 ? -0.598 4.066 -5.175 1.00 98.44 76 LEU A C 1
ATOM 597 O O . LEU A 1 76 ? 0.008 4.985 -5.730 1.00 98.44 76 LEU A O 1
ATOM 601 N N . THR A 1 77 ? -1.392 4.277 -4.128 1.00 98.62 77 THR A N 1
ATOM 602 C CA . THR A 1 77 ? -1.645 5.607 -3.569 1.00 98.62 77 THR A CA 1
ATOM 603 C C . THR A 1 77 ? -0.478 6.026 -2.668 1.00 98.62 77 THR A C 1
ATOM 605 O O . THR A 1 77 ? -0.316 5.504 -1.563 1.00 98.62 77 THR A O 1
ATOM 608 N N . LEU A 1 78 ? 0.351 6.970 -3.123 1.00 98.56 78 LEU A N 1
ATOM 609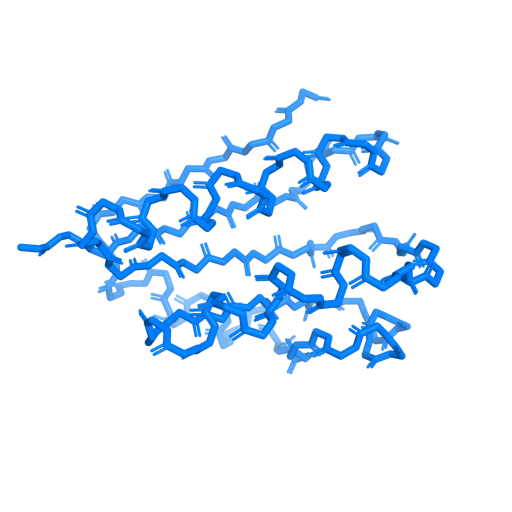 C CA . LEU A 1 78 ? 1.417 7.543 -2.294 1.00 98.56 78 LEU A CA 1
ATOM 610 C C . LEU A 1 78 ? 0.815 8.327 -1.125 1.00 98.56 78 LEU A C 1
ATOM 612 O O . LEU A 1 78 ? -0.032 9.194 -1.335 1.00 98.56 78 LEU A O 1
ATOM 616 N N . ILE A 1 79 ? 1.285 8.035 0.084 1.00 98.50 79 ILE A N 1
ATOM 617 C CA . ILE A 1 79 ? 0.918 8.736 1.318 1.00 98.50 79 ILE A CA 1
ATOM 618 C C . ILE A 1 79 ? 2.166 9.043 2.147 1.00 98.50 79 ILE A C 1
ATOM 620 O O . ILE A 1 79 ? 3.225 8.443 1.949 1.00 98.50 79 ILE A O 1
ATOM 624 N N . SER A 1 80 ? 2.047 9.966 3.095 1.00 98.25 80 SER A N 1
ATOM 625 C CA . SER A 1 80 ? 3.073 10.206 4.109 1.00 98.25 80 SER A CA 1
ATOM 626 C C . SER A 1 80 ? 2.966 9.214 5.276 1.00 98.25 80 SER A C 1
ATOM 628 O O . SER A 1 80 ? 1.942 8.553 5.482 1.00 98.25 80 SER A O 1
ATOM 630 N N . ILE A 1 81 ? 4.024 9.122 6.089 1.00 97.00 81 ILE A N 1
ATOM 631 C CA . ILE A 1 81 ? 4.010 8.296 7.305 1.00 97.00 81 ILE A CA 1
ATOM 632 C C . ILE A 1 81 ? 2.973 8.801 8.322 1.00 97.00 81 ILE A C 1
ATOM 634 O O . ILE A 1 81 ? 2.351 8.009 9.030 1.00 97.00 81 ILE A O 1
ATOM 638 N N . GLU A 1 82 ? 2.733 10.112 8.374 1.00 98.06 82 GLU A N 1
ATOM 639 C CA . GLU A 1 82 ? 1.712 10.727 9.221 1.00 98.06 82 GLU A CA 1
ATOM 640 C C . GLU A 1 82 ? 0.298 10.365 8.756 1.00 98.06 82 GLU A C 1
ATOM 642 O O . GLU A 1 82 ? -0.540 10.017 9.587 1.00 98.06 82 GLU A O 1
ATOM 647 N N . GLU A 1 83 ? 0.034 10.402 7.447 1.00 98.19 83 GLU A N 1
ATOM 648 C CA . GLU A 1 83 ? -1.251 9.997 6.863 1.00 98.19 83 GLU A CA 1
ATOM 649 C C . GLU A 1 83 ? -1.522 8.505 7.087 1.00 98.19 83 GLU A C 1
ATOM 651 O O . GLU A 1 83 ? -2.632 8.126 7.471 1.00 98.19 83 GLU A O 1
ATOM 656 N N . LEU A 1 84 ? -0.498 7.656 6.933 1.00 97.75 84 LEU A N 1
ATOM 657 C CA . LEU A 1 84 ? -0.579 6.241 7.298 1.00 97.75 84 LEU A CA 1
ATOM 658 C C . LEU A 1 84 ? -0.926 6.090 8.785 1.00 97.75 84 LEU A C 1
ATOM 660 O O . LEU A 1 84 ? -1.866 5.382 9.141 1.00 97.75 84 LEU A O 1
ATOM 664 N N . GLY A 1 85 ? -0.218 6.810 9.658 1.00 97.25 85 GLY A N 1
ATOM 665 C CA . GLY A 1 85 ? -0.458 6.802 11.098 1.00 97.25 85 GLY A CA 1
ATOM 666 C C . GLY A 1 85 ? -1.836 7.329 11.513 1.00 97.25 85 GLY A C 1
ATOM 667 O O . GLY A 1 85 ? -2.317 6.971 12.588 1.00 97.25 85 GLY A O 1
ATOM 668 N N . GLN A 1 86 ? -2.485 8.167 10.702 1.00 97.31 86 GLN A N 1
ATOM 669 C CA . GLN A 1 86 ? -3.883 8.558 10.900 1.00 97.31 86 GLN A CA 1
ATOM 670 C C . GLN A 1 86 ? -4.826 7.420 10.507 1.00 97.31 86 GLN A C 1
ATOM 672 O O . GLN A 1 86 ? -5.648 7.017 11.325 1.00 97.31 86 GLN A O 1
ATOM 677 N N . LYS A 1 87 ? -4.653 6.836 9.315 1.00 96.31 87 LYS A N 1
ATOM 678 C CA . LYS A 1 87 ? -5.479 5.714 8.834 1.00 96.31 87 LYS A CA 1
ATOM 679 C C . LYS A 1 87 ? -5.451 4.519 9.788 1.00 96.31 87 LYS A C 1
ATOM 681 O O . LYS A 1 87 ? -6.495 3.948 10.081 1.00 96.31 87 LYS A O 1
ATOM 686 N N . LEU A 1 88 ? -4.276 4.178 10.321 1.00 96.94 88 LEU A N 1
ATOM 687 C CA . LEU A 1 88 ? -4.101 3.054 11.249 1.00 96.94 88 LEU A CA 1
ATOM 688 C C . LEU A 1 88 ? -4.833 3.226 12.593 1.00 96.94 88 LEU A C 1
ATOM 690 O O . LEU A 1 88 ? -4.993 2.248 13.315 1.00 96.94 88 LEU A O 1
ATOM 694 N N . ARG A 1 89 ? -5.284 4.433 12.956 1.00 96.00 89 ARG A N 1
ATOM 695 C CA . ARG A 1 89 ? -6.081 4.646 14.181 1.00 96.00 89 ARG A CA 1
ATOM 696 C C . ARG A 1 89 ? -7.547 4.267 14.006 1.00 96.00 89 ARG A C 1
ATOM 698 O O . ARG A 1 89 ? -8.212 4.001 15.001 1.00 96.00 89 ARG A O 1
ATOM 705 N N . ASP A 1 90 ? -8.024 4.246 12.766 1.00 94.31 90 ASP A N 1
ATOM 706 C CA . ASP A 1 90 ? -9.431 4.023 12.430 1.00 94.31 90 ASP A CA 1
ATOM 707 C C . ASP A 1 90 ? -9.729 2.569 12.031 1.00 94.31 90 ASP A C 1
ATOM 709 O O . ASP A 1 90 ? -10.866 2.261 11.656 1.00 94.31 90 ASP A O 1
ATOM 713 N N . VAL A 1 91 ? -8.721 1.687 12.064 1.00 96.88 91 VAL A N 1
ATOM 714 C CA . VAL A 1 91 ? -8.852 0.265 11.714 1.00 96.88 91 VAL A CA 1
ATOM 715 C C . VAL A 1 91 ? -8.993 -0.615 12.950 1.00 96.88 91 VAL A C 1
ATOM 717 O O . VAL A 1 91 ? -8.467 -0.307 14.016 1.00 96.88 91 VAL A O 1
ATOM 720 N N . ASP A 1 92 ? -9.689 -1.739 12.790 1.00 98.12 92 ASP A N 1
ATOM 721 C CA . ASP A 1 92 ? -9.912 -2.702 13.870 1.00 98.12 92 ASP A CA 1
ATOM 722 C C . ASP A 1 92 ? -8.701 -3.628 14.053 1.00 98.12 92 ASP A C 1
ATOM 724 O O . ASP A 1 92 ? -8.382 -4.036 15.170 1.00 98.12 92 ASP A O 1
ATOM 728 N N . PHE A 1 93 ? -8.020 -3.957 12.949 1.00 97.88 93 PHE A N 1
ATOM 729 C CA . PHE A 1 93 ? -6.876 -4.864 12.936 1.00 97.88 93 PHE A CA 1
ATOM 730 C C . PHE A 1 93 ? -5.747 -4.334 12.057 1.00 97.88 93 PHE A C 1
ATOM 732 O O . PHE A 1 93 ? -5.966 -3.918 10.918 1.00 97.88 93 PHE A O 1
ATOM 739 N N . ILE A 1 94 ? -4.524 -4.432 12.575 1.00 97.06 94 ILE A N 1
ATOM 740 C CA . ILE A 1 94 ? -3.289 -4.176 11.836 1.00 97.06 94 ILE A CA 1
ATOM 741 C C . ILE A 1 94 ? -2.553 -5.505 11.711 1.00 97.06 94 ILE A C 1
ATOM 743 O O . ILE A 1 94 ? -2.264 -6.156 12.716 1.00 97.06 94 ILE A O 1
ATOM 747 N N . VAL A 1 95 ? -2.270 -5.907 10.478 1.00 95.69 95 VAL A N 1
ATOM 748 C CA . VAL A 1 95 ? -1.623 -7.174 10.147 1.00 95.69 95 VAL A CA 1
ATOM 749 C C . VAL A 1 95 ? -0.229 -6.874 9.597 1.00 95.69 95 VAL A C 1
ATOM 751 O O . VAL A 1 95 ? -0.110 -6.485 8.433 1.00 95.69 95 VAL A O 1
ATOM 754 N N . PRO A 1 96 ? 0.842 -7.023 10.393 1.00 93.56 96 PRO A N 1
ATOM 755 C CA . PRO A 1 96 ? 2.181 -7.082 9.822 1.00 93.56 96 PRO A CA 1
ATOM 756 C C . PRO A 1 96 ? 2.275 -8.332 8.939 1.00 93.56 96 PRO A C 1
ATOM 758 O O . PRO A 1 96 ? 1.818 -9.406 9.337 1.00 93.56 96 PRO A O 1
ATOM 761 N N . TYR A 1 97 ? 2.816 -8.188 7.733 1.00 90.06 97 TYR A N 1
ATOM 762 C CA . TYR A 1 97 ? 2.869 -9.266 6.749 1.00 90.06 97 TYR A CA 1
ATOM 763 C C . TYR A 1 97 ? 4.270 -9.391 6.144 1.00 90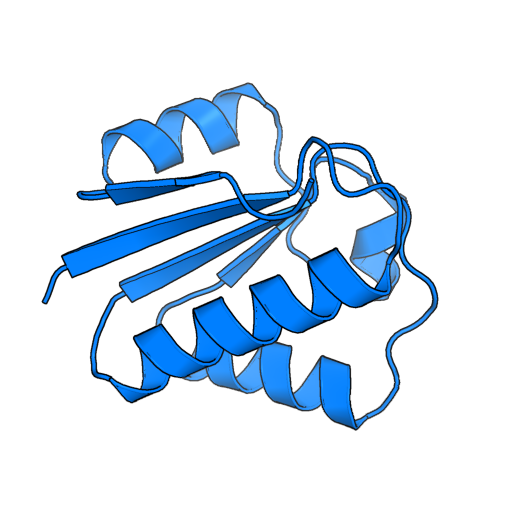.06 97 TYR A C 1
ATOM 765 O O . TYR A 1 97 ? 4.962 -8.390 5.950 1.00 90.06 97 TYR A O 1
ATOM 773 N N . GLY A 1 98 ? 4.655 -10.630 5.832 1.00 78.31 98 GLY A N 1
ATOM 774 C CA . GLY A 1 98 ? 6.010 -10.997 5.417 1.00 78.31 98 GLY A CA 1
ATOM 775 C C . GLY A 1 98 ? 6.927 -11.300 6.603 1.00 78.31 98 GLY A C 1
ATOM 776 O O . GLY A 1 98 ? 6.573 -11.040 7.754 1.00 78.31 98 GLY A O 1
ATOM 777 N N . ASN A 1 99 ? 8.087 -11.893 6.309 1.00 63.78 99 ASN A N 1
ATOM 778 C CA . ASN A 1 99 ? 9.148 -12.184 7.279 1.00 63.78 99 ASN A CA 1
ATOM 779 C C . ASN A 1 99 ? 10.395 -11.359 6.968 1.00 63.78 99 ASN A C 1
ATOM 781 O O . ASN A 1 99 ? 10.880 -11.449 5.818 1.00 63.78 99 ASN A O 1
#